Protein AF-A0A0A3HUN1-F1 (afdb_monomer_lite)

Structure (mmCIF, N/CA/C/O backbone):
data_AF-A0A0A3HUN1-F1
#
_entry.id   AF-A0A0A3HUN1-F1
#
loop_
_atom_site.group_PDB
_atom_site.id
_atom_site.type_symbol
_atom_site.label_atom_id
_atom_site.label_alt_id
_atom_site.label_comp_id
_atom_site.label_asym_id
_atom_site.label_entity_id
_atom_site.label_seq_id
_atom_site.pdbx_PDB_ins_code
_atom_site.Cartn_x
_atom_site.Cartn_y
_atom_site.Cartn_z
_atom_site.occupancy
_atom_site.B_iso_or_equiv
_atom_site.auth_seq_id
_atom_site.auth_comp_id
_atom_site.auth_asym_id
_atom_site.auth_atom_id
_atom_site.pdbx_PDB_model_num
ATOM 1 N N . MET A 1 1 ? 14.852 -4.490 -24.283 1.00 62.50 1 MET A N 1
ATOM 2 C CA . MET A 1 1 ? 15.989 -4.836 -23.402 1.00 62.50 1 MET A CA 1
ATOM 3 C C . MET A 1 1 ? 15.430 -5.655 -22.244 1.00 62.50 1 MET A C 1
ATOM 5 O O . MET A 1 1 ? 14.560 -5.152 -21.549 1.00 62.50 1 MET A O 1
ATOM 9 N N . TYR A 1 2 ? 15.826 -6.922 -22.107 1.00 84.00 2 TYR A N 1
ATOM 10 C CA . TYR A 1 2 ? 15.389 -7.807 -21.017 1.00 84.00 2 TYR A CA 1
ATOM 11 C C . TYR A 1 2 ? 16.355 -7.662 -19.837 1.00 84.00 2 TYR A C 1
ATOM 13 O O . TYR A 1 2 ? 17.568 -7.699 -20.045 1.00 84.00 2 TYR A O 1
ATOM 21 N N . ARG A 1 3 ? 15.830 -7.485 -18.619 1.00 91.69 3 ARG A N 1
ATOM 22 C CA . ARG A 1 3 ? 16.623 -7.478 -17.385 1.00 91.69 3 ARG A CA 1
ATOM 23 C C . ARG A 1 3 ? 16.086 -8.572 -16.450 1.00 91.69 3 ARG A C 1
ATOM 25 O O . ARG A 1 3 ? 14.896 -8.541 -16.141 1.00 91.69 3 ARG A O 1
ATOM 32 N N . PRO A 1 4 ? 16.923 -9.527 -16.015 1.00 94.75 4 PRO A N 1
ATOM 33 C CA . PRO A 1 4 ? 16.558 -10.507 -14.996 1.00 94.75 4 PRO A CA 1
ATOM 34 C C . PRO A 1 4 ? 16.024 -9.857 -13.711 1.00 94.75 4 PRO A C 1
ATOM 36 O O . PRO A 1 4 ? 16.536 -8.823 -13.281 1.00 94.75 4 PRO A O 1
ATOM 39 N N . PHE A 1 5 ? 15.027 -10.483 -13.076 1.00 93.94 5 PHE A N 1
ATOM 40 C CA . PHE A 1 5 ? 14.385 -9.968 -11.858 1.00 93.94 5 PHE A CA 1
ATOM 41 C C . PHE A 1 5 ? 15.379 -9.733 -10.712 1.00 93.94 5 PHE A C 1
ATOM 43 O O . PHE A 1 5 ? 15.319 -8.716 -10.033 1.00 93.94 5 PHE A O 1
ATOM 50 N N . ASN A 1 6 ? 16.344 -10.635 -10.539 1.00 94.88 6 ASN A N 1
ATOM 51 C CA . ASN A 1 6 ? 17.375 -10.540 -9.505 1.00 94.88 6 ASN A CA 1
ATOM 52 C C . ASN A 1 6 ? 18.376 -9.387 -9.711 1.00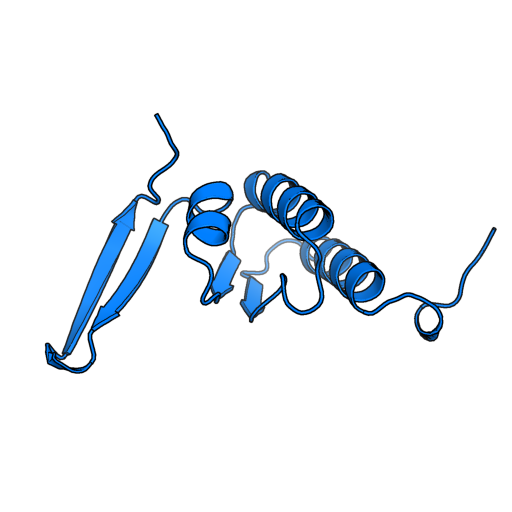 94.88 6 ASN A C 1
ATOM 54 O O . ASN A 1 6 ? 19.152 -9.104 -8.806 1.00 94.88 6 ASN A O 1
ATOM 58 N N . LEU A 1 7 ? 18.378 -8.737 -10.881 1.00 95.88 7 LEU A N 1
ATOM 59 C CA . LEU A 1 7 ? 19.192 -7.548 -11.155 1.00 95.88 7 LEU A CA 1
ATOM 60 C C . LEU A 1 7 ? 18.412 -6.240 -10.969 1.00 95.88 7 LEU A C 1
ATOM 62 O O . LEU A 1 7 ? 18.961 -5.160 -11.186 1.00 95.88 7 LEU A O 1
ATOM 66 N N . LEU A 1 8 ? 17.128 -6.319 -10.622 1.00 93.75 8 LEU A N 1
ATOM 67 C CA . LEU A 1 8 ? 16.331 -5.159 -10.249 1.00 93.75 8 LEU A CA 1
ATOM 68 C C . LEU A 1 8 ? 16.698 -4.714 -8.832 1.00 93.75 8 LEU A C 1
ATOM 70 O O . LEU A 1 8 ? 16.958 -5.543 -7.959 1.00 93.75 8 LEU A O 1
ATOM 74 N N . SER A 1 9 ? 16.661 -3.407 -8.590 1.00 92.69 9 SER A N 1
ATOM 75 C CA . SER A 1 9 ? 16.680 -2.857 -7.234 1.00 92.69 9 SER A CA 1
ATOM 76 C C . SER A 1 9 ? 15.491 -3.376 -6.419 1.00 92.69 9 SER A C 1
ATOM 78 O O . SER A 1 9 ? 14.440 -3.690 -6.981 1.00 92.69 9 SER A O 1
ATOM 80 N N . ASN A 1 10 ? 15.606 -3.403 -5.089 1.00 90.38 10 ASN A N 1
ATOM 81 C CA . ASN A 1 10 ? 14.511 -3.853 -4.218 1.00 90.38 10 ASN A CA 1
ATOM 82 C C . ASN A 1 10 ? 13.205 -3.092 -4.499 1.00 90.38 10 ASN A C 1
ATOM 84 O O . ASN A 1 10 ? 12.140 -3.694 -4.552 1.00 90.38 10 ASN A O 1
ATOM 88 N N . GLY A 1 11 ? 13.281 -1.786 -4.775 1.00 91.81 11 GLY A N 1
ATOM 89 C CA . GLY A 1 11 ? 12.100 -1.000 -5.120 1.00 91.81 11 GLY A CA 1
ATOM 90 C C . GLY A 1 11 ? 11.474 -1.348 -6.474 1.00 91.81 11 GLY A C 1
ATOM 91 O O . GLY A 1 11 ? 10.251 -1.356 -6.618 1.00 91.81 11 GLY A O 1
ATOM 92 N N . GLU A 1 12 ? 12.287 -1.665 -7.484 1.00 93.31 12 GLU A N 1
ATOM 93 C CA . GLU A 1 12 ? 11.789 -2.191 -8.761 1.00 93.31 12 GLU A CA 1
ATOM 94 C C . GLU A 1 12 ? 11.153 -3.575 -8.578 1.00 93.31 12 GLU A C 1
ATOM 96 O O . GLU A 1 12 ? 10.064 -3.809 -9.104 1.00 93.31 12 GLU A O 1
ATOM 101 N N . GLN A 1 13 ? 11.782 -4.459 -7.796 1.00 94.19 13 GLN A N 1
ATOM 102 C CA . GLN A 1 13 ? 11.241 -5.781 -7.471 1.00 94.19 13 GLN A CA 1
ATOM 103 C C . GLN A 1 13 ? 9.871 -5.664 -6.796 1.00 94.19 13 GLN A C 1
ATOM 105 O O . GLN A 1 13 ? 8.920 -6.301 -7.245 1.00 94.19 13 GLN A O 1
ATOM 110 N N . THR A 1 14 ? 9.731 -4.793 -5.793 1.00 92.38 14 THR A N 1
ATOM 111 C CA . THR A 1 14 ? 8.457 -4.565 -5.099 1.00 92.38 14 THR A CA 1
ATOM 112 C C . THR A 1 14 ? 7.355 -4.105 -6.050 1.00 92.38 14 THR A C 1
ATOM 114 O O . THR A 1 14 ? 6.245 -4.631 -6.003 1.00 92.38 14 THR A O 1
ATOM 117 N N . LYS A 1 15 ? 7.648 -3.182 -6.976 1.00 92.88 15 LYS A N 1
ATOM 118 C CA . LYS A 1 15 ? 6.668 -2.738 -7.984 1.00 92.88 15 LYS A CA 1
ATOM 119 C C . LYS A 1 15 ? 6.228 -3.874 -8.911 1.00 92.88 15 LYS A C 1
ATOM 121 O O . LYS A 1 15 ? 5.040 -3.987 -9.206 1.00 92.88 15 LYS A O 1
ATOM 126 N N . VAL A 1 16 ? 7.160 -4.719 -9.355 1.00 94.25 16 VAL A N 1
ATOM 127 C CA . VAL A 1 16 ? 6.849 -5.882 -10.205 1.00 94.25 16 VAL A CA 1
ATOM 128 C C . VAL A 1 16 ? 5.994 -6.901 -9.449 1.00 94.25 16 VAL A C 1
ATOM 130 O O . VAL A 1 16 ? 4.998 -7.377 -9.990 1.00 94.25 16 VAL A O 1
ATOM 133 N N . LEU A 1 17 ? 6.332 -7.197 -8.192 1.00 92.50 17 LEU A N 1
ATOM 134 C CA . LEU A 1 17 ? 5.569 -8.122 -7.352 1.00 92.50 17 LEU A CA 1
ATOM 135 C C . LEU A 1 17 ? 4.161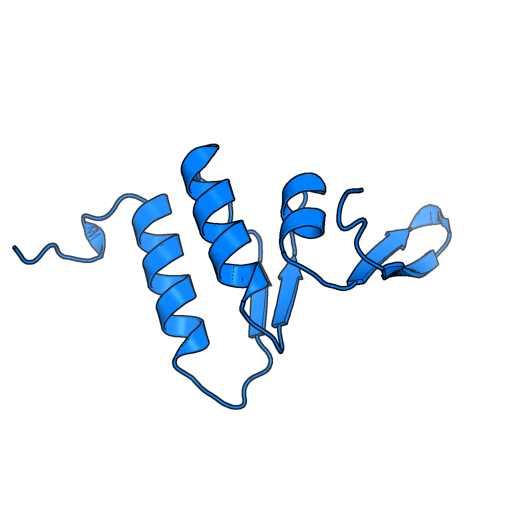 -7.593 -7.055 1.00 92.50 17 LEU A C 1
ATOM 137 O O . LEU A 1 17 ? 3.197 -8.341 -7.181 1.00 92.50 17 LEU A O 1
ATOM 141 N N . LEU A 1 18 ? 4.015 -6.300 -6.749 1.00 93.06 18 LEU A N 1
ATOM 142 C CA . LEU A 1 18 ? 2.705 -5.660 -6.600 1.00 93.06 18 LEU A CA 1
ATOM 143 C C . LEU A 1 18 ? 1.875 -5.772 -7.878 1.00 93.06 18 LEU A C 1
ATOM 145 O O . LEU A 1 18 ? 0.697 -6.109 -7.812 1.00 93.06 18 LEU A O 1
ATOM 149 N N . ALA A 1 19 ? 2.468 -5.513 -9.045 1.00 93.06 19 ALA A N 1
ATOM 150 C CA . ALA A 1 19 ? 1.767 -5.682 -10.312 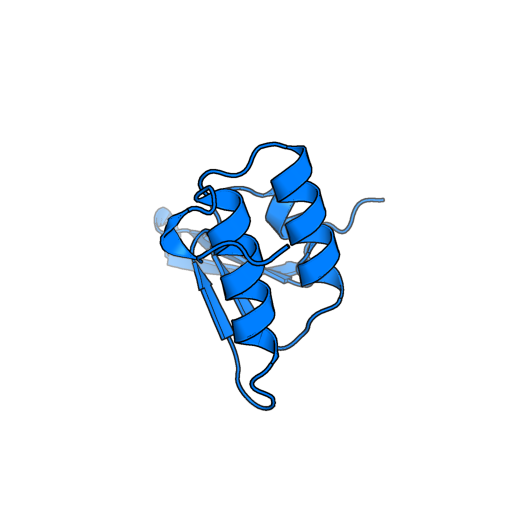1.00 93.06 19 ALA A CA 1
ATOM 151 C C . ALA A 1 19 ? 1.277 -7.128 -10.486 1.00 93.06 19 ALA A C 1
ATOM 153 O O . ALA A 1 19 ? 0.106 -7.328 -10.801 1.00 93.06 19 ALA A O 1
ATOM 154 N N . ALA A 1 20 ? 2.137 -8.111 -10.202 1.00 92.75 20 ALA A N 1
ATOM 155 C CA . ALA A 1 20 ? 1.815 -9.531 -10.295 1.00 92.75 20 ALA A CA 1
ATOM 156 C C . ALA A 1 20 ? 0.703 -9.970 -9.325 1.00 92.75 20 ALA A C 1
ATOM 158 O O . ALA A 1 20 ? -0.177 -10.727 -9.727 1.00 92.75 20 ALA A O 1
ATOM 159 N N . LEU A 1 21 ? 0.692 -9.466 -8.084 1.00 92.06 21 LEU A N 1
ATOM 160 C CA . LEU A 1 21 ? -0.339 -9.791 -7.088 1.00 92.06 21 LEU A CA 1
ATOM 161 C C . LEU A 1 21 ? -1.753 -9.458 -7.584 1.00 92.06 21 LEU A C 1
ATOM 163 O O . LEU A 1 21 ? -2.677 -10.238 -7.379 1.00 92.06 21 LEU A O 1
ATOM 167 N N . PHE A 1 22 ? -1.917 -8.333 -8.282 1.00 92.12 22 PHE A N 1
ATOM 168 C CA . PHE A 1 22 ? -3.214 -7.901 -8.814 1.00 92.12 22 PHE A CA 1
ATOM 169 C C . PHE A 1 22 ? -3.586 -8.530 -10.166 1.00 92.12 22 PHE A C 1
ATOM 171 O O . PHE A 1 22 ? -4.647 -8.202 -10.692 1.00 92.12 22 PHE A O 1
ATOM 178 N N . LEU A 1 23 ? -2.747 -9.401 -10.744 1.00 91.31 23 LEU A N 1
ATOM 179 C CA . LEU A 1 23 ? -3.123 -10.184 -11.931 1.00 91.31 23 LEU A CA 1
ATOM 180 C C . LEU A 1 23 ? -4.043 -11.356 -11.576 1.00 91.31 23 LEU A C 1
ATOM 182 O O . LEU A 1 23 ? -4.751 -11.855 -12.446 1.00 91.31 23 LEU A O 1
ATOM 186 N N . ASN A 1 24 ? -4.021 -11.809 -10.320 1.00 84.06 24 ASN A N 1
ATOM 187 C CA . ASN A 1 24 ? -4.871 -12.897 -9.863 1.00 84.06 24 ASN A CA 1
ATOM 188 C C . ASN A 1 24 ? -6.217 -12.345 -9.376 1.00 84.06 24 ASN A C 1
ATOM 190 O O . ASN A 1 24 ? -6.332 -11.832 -8.260 1.00 84.06 24 ASN A O 1
ATOM 194 N N . GLU A 1 25 ? -7.230 -12.413 -10.234 1.00 80.62 25 GLU A N 1
ATOM 195 C CA . GLU A 1 25 ? -8.571 -11.926 -9.919 1.00 80.62 25 GLU A CA 1
ATOM 196 C C . GLU A 1 25 ? -9.269 -12.794 -8.855 1.00 80.62 25 GLU A C 1
ATOM 198 O O . GLU A 1 25 ? -8.991 -13.980 -8.691 1.00 80.62 25 GLU A O 1
ATOM 203 N N . GLY A 1 26 ? -10.203 -12.193 -8.110 1.00 80.69 26 GLY A N 1
ATOM 204 C CA . GLY A 1 26 ? -11.038 -12.905 -7.133 1.00 80.69 26 GLY A CA 1
ATOM 205 C C . GLY A 1 26 ? -10.380 -13.196 -5.779 1.00 80.69 26 GLY A C 1
ATOM 206 O O . GLY A 1 26 ? -11.003 -13.838 -4.935 1.00 80.69 26 GLY A O 1
ATOM 207 N N . GLN A 1 27 ? -9.157 -12.717 -5.538 1.00 86.69 27 GLN A N 1
ATOM 208 C CA . GLN A 1 27 ? -8.496 -12.824 -4.236 1.00 86.69 27 GLN A CA 1
ATOM 209 C C . GLN A 1 27 ? -8.589 -11.529 -3.433 1.00 86.69 27 GLN A C 1
ATOM 211 O O . GLN A 1 27 ? -8.637 -10.432 -3.985 1.00 86.69 27 GLN A O 1
ATOM 216 N N . PHE A 1 28 ? -8.587 -11.675 -2.109 1.00 91.12 28 PHE A N 1
ATOM 217 C CA . PHE A 1 28 ? -8.488 -10.556 -1.184 1.00 91.12 28 PHE A CA 1
ATOM 218 C C . PHE A 1 28 ? -7.058 -10.485 -0.648 1.00 91.12 28 PHE A C 1
ATOM 220 O O . PHE A 1 28 ? -6.634 -11.342 0.129 1.00 91.12 28 PHE A O 1
ATOM 227 N N . LEU A 1 29 ? -6.289 -9.513 -1.134 1.00 94.56 29 LEU A N 1
ATOM 228 C CA . LEU A 1 29 ? -4.843 -9.470 -0.923 1.00 94.56 29 LEU A CA 1
ATOM 229 C C . LEU A 1 29 ? -4.494 -8.912 0.457 1.00 94.56 29 LEU A C 1
ATOM 231 O O . LEU A 1 29 ? -5.102 -7.949 0.915 1.00 94.56 29 LEU A O 1
ATOM 235 N N . LEU A 1 30 ? -3.466 -9.474 1.089 1.00 94.56 30 LEU A N 1
ATOM 236 C CA . LEU A 1 30 ? -2.830 -8.899 2.270 1.00 94.56 30 LEU A CA 1
ATOM 237 C C . LEU A 1 30 ? -1.432 -8.428 1.877 1.00 94.56 30 LEU A C 1
ATOM 239 O O . LEU A 1 30 ? -0.614 -9.229 1.430 1.00 94.56 30 LEU A O 1
ATOM 243 N N . ILE A 1 31 ? -1.179 -7.131 2.013 1.00 95.19 31 ILE A N 1
ATOM 244 C CA . ILE A 1 31 ? 0.062 -6.496 1.574 1.00 95.19 31 ILE A CA 1
ATOM 245 C C . ILE A 1 31 ? 0.756 -5.909 2.801 1.00 95.19 31 ILE A C 1
ATOM 247 O O . ILE A 1 31 ? 0.204 -5.019 3.446 1.00 95.19 31 ILE A O 1
ATOM 251 N N . ASP A 1 32 ? 1.952 -6.407 3.108 1.00 94.19 32 ASP A N 1
ATOM 252 C CA . ASP A 1 32 ? 2.738 -5.994 4.273 1.00 94.19 32 ASP A CA 1
ATOM 253 C C . ASP A 1 32 ? 3.938 -5.135 3.851 1.00 94.19 32 ASP A C 1
ATOM 255 O O . ASP A 1 32 ? 4.770 -5.572 3.056 1.00 94.19 32 ASP A O 1
ATOM 259 N N . GLU A 1 33 ? 3.986 -3.893 4.337 1.00 94.38 33 GLU A N 1
ATOM 260 C CA . GLU A 1 33 ? 5.059 -2.910 4.125 1.00 94.38 33 GLU A CA 1
ATOM 261 C C . GLU A 1 33 ? 5.565 -2.767 2.665 1.00 94.38 33 GLU A C 1
ATOM 263 O O . GLU A 1 33 ? 6.772 -2.830 2.397 1.00 94.38 33 GLU A O 1
ATOM 268 N N . PRO A 1 34 ? 4.683 -2.498 1.675 1.00 93.31 34 PRO A N 1
ATOM 269 C CA . PRO A 1 34 ? 5.062 -2.460 0.256 1.00 93.31 34 PRO A CA 1
ATOM 270 C C . PRO A 1 34 ? 5.873 -1.224 -0.147 1.00 93.31 34 PRO A C 1
ATOM 272 O O . PRO A 1 34 ? 6.320 -1.110 -1.286 1.00 93.31 34 PRO A O 1
ATOM 275 N N . THR A 1 35 ? 6.036 -0.260 0.752 1.00 92.00 35 THR A N 1
ATOM 276 C CA . THR A 1 35 ? 6.855 0.936 0.531 1.00 92.00 35 THR A CA 1
ATOM 277 C C . THR A 1 35 ? 8.261 0.807 1.088 1.00 92.00 35 THR A C 1
ATOM 279 O O . THR A 1 35 ? 9.051 1.751 0.987 1.00 92.00 35 THR A O 1
ATOM 282 N N . ASN A 1 36 ? 8.588 -0.335 1.693 1.00 88.69 36 ASN A N 1
ATOM 283 C CA . ASN A 1 36 ? 9.918 -0.552 2.221 1.00 88.69 36 ASN A CA 1
ATOM 284 C C . ASN A 1 36 ? 10.954 -0.484 1.087 1.00 88.69 36 ASN A C 1
ATOM 286 O O . ASN A 1 36 ? 10.719 -0.950 -0.028 1.00 88.69 36 ASN A O 1
ATOM 290 N N . HIS A 1 37 ? 12.098 0.136 1.369 1.00 87.19 37 HIS A N 1
ATOM 291 C CA . HIS A 1 37 ? 13.164 0.399 0.395 1.00 87.19 37 HIS A CA 1
ATOM 292 C C . HIS A 1 37 ? 12.789 1.308 -0.796 1.00 87.19 37 HIS A C 1
ATOM 294 O O . HIS A 1 37 ? 13.588 1.428 -1.726 1.00 87.19 37 HIS A O 1
ATOM 300 N N . LEU A 1 38 ? 11.621 1.966 -0.782 1.00 91.00 38 LEU A N 1
ATOM 301 C CA . LEU A 1 38 ? 11.258 2.983 -1.772 1.00 91.00 38 LEU A CA 1
ATOM 302 C C . LEU A 1 38 ? 11.654 4.385 -1.306 1.00 91.00 38 LEU A C 1
ATOM 304 O O . LEU A 1 38 ? 11.427 4.764 -0.151 1.00 91.00 38 LEU A O 1
ATOM 308 N N . ASP A 1 39 ? 12.180 5.162 -2.249 1.00 91.88 39 ASP A N 1
ATOM 309 C CA . ASP A 1 39 ? 12.294 6.611 -2.131 1.00 91.88 39 ASP A CA 1
ATOM 310 C C . ASP A 1 39 ? 10.914 7.285 -2.250 1.00 91.88 39 ASP A C 1
ATOM 312 O O . ASP A 1 39 ? 9.890 6.642 -2.497 1.00 91.88 39 ASP A O 1
ATOM 316 N N . THR A 1 40 ? 10.871 8.602 -2.049 1.00 92.00 40 THR A N 1
ATOM 317 C CA . THR A 1 40 ? 9.624 9.380 -2.055 1.00 92.00 40 THR A CA 1
ATOM 318 C C . THR A 1 40 ? 8.831 9.205 -3.351 1.00 92.00 40 THR A C 1
ATOM 320 O O . THR A 1 40 ? 7.611 9.044 -3.312 1.00 92.00 40 THR A O 1
ATOM 323 N N . GLU A 1 41 ? 9.514 9.188 -4.497 1.00 92.94 41 GLU A N 1
ATOM 324 C CA . GLU A 1 41 ? 8.857 9.034 -5.796 1.00 92.94 41 GLU A CA 1
ATOM 325 C C . GLU A 1 41 ? 8.319 7.611 -5.990 1.00 92.94 41 GLU A C 1
ATOM 327 O O . GLU A 1 41 ? 7.181 7.426 -6.422 1.00 92.94 41 GLU A O 1
ATOM 332 N N . GLY A 1 42 ? 9.080 6.588 -5.592 1.00 92.38 42 GLY A N 1
ATOM 333 C CA . GLY A 1 42 ? 8.621 5.204 -5.587 1.00 92.38 42 GLY A CA 1
ATOM 334 C C . GLY A 1 42 ? 7.376 5.006 -4.724 1.00 92.38 42 GLY A C 1
ATOM 335 O O . GLY A 1 42 ? 6.426 4.357 -5.168 1.00 92.38 42 GLY A O 1
ATOM 336 N N . ARG A 1 43 ? 7.336 5.611 -3.530 1.00 94.38 43 ARG A N 1
ATOM 337 C CA . ARG A 1 43 ? 6.154 5.579 -2.650 1.00 94.38 43 ARG A CA 1
ATOM 338 C C . ARG A 1 43 ? 4.938 6.222 -3.303 1.00 94.38 43 ARG A C 1
ATOM 340 O O . ARG A 1 43 ? 3.854 5.644 -3.250 1.00 94.38 43 ARG A O 1
ATOM 347 N N . ARG A 1 44 ? 5.118 7.374 -3.956 1.00 94.00 44 ARG A N 1
ATOM 348 C CA . ARG A 1 44 ? 4.052 8.070 -4.691 1.00 94.00 44 ARG A CA 1
ATOM 349 C C . ARG A 1 44 ? 3.485 7.194 -5.808 1.00 94.00 44 ARG A C 1
ATOM 351 O O . ARG A 1 44 ? 2.275 7.015 -5.884 1.00 94.00 44 ARG A O 1
ATOM 358 N N . ILE A 1 45 ? 4.354 6.578 -6.612 1.00 94.50 45 ILE A N 1
ATOM 359 C CA . ILE A 1 45 ? 3.952 5.665 -7.693 1.00 94.50 45 ILE A CA 1
ATOM 360 C C . ILE A 1 45 ? 3.150 4.476 -7.150 1.00 94.50 45 ILE A C 1
ATOM 362 O O . ILE A 1 45 ? 2.122 4.114 -7.724 1.00 94.50 45 ILE A O 1
ATOM 366 N N . VAL A 1 46 ? 3.602 3.860 -6.053 1.00 95.38 46 VAL A N 1
ATOM 367 C CA . VAL A 1 46 ? 2.885 2.737 -5.430 1.00 95.38 46 VAL A CA 1
ATOM 368 C C . VAL A 1 46 ? 1.539 3.184 -4.859 1.00 95.38 46 VAL A C 1
ATOM 370 O O . VAL A 1 46 ? 0.546 2.487 -5.059 1.00 95.38 46 VAL A O 1
ATOM 373 N N . SER A 1 47 ? 1.480 4.352 -4.217 1.00 95.56 47 SER A N 1
ATOM 374 C CA . SER A 1 47 ? 0.237 4.926 -3.691 1.00 95.56 47 SER A CA 1
ATOM 375 C C . SER A 1 47 ? -0.784 5.164 -4.810 1.00 95.56 47 SER A C 1
ATOM 377 O O . SER A 1 47 ? -1.899 4.641 -4.758 1.00 95.56 47 SER A O 1
ATOM 379 N N . ASP A 1 48 ? -0.371 5.828 -5.894 1.00 95.19 48 ASP A N 1
ATOM 380 C CA . ASP A 1 48 ? -1.213 6.096 -7.068 1.00 95.19 48 ASP A CA 1
ATOM 381 C C . ASP A 1 48 ? -1.707 4.810 -7.750 1.00 95.19 48 ASP A C 1
ATOM 383 O O . ASP A 1 48 ? -2.806 4.769 -8.315 1.00 95.19 48 ASP A O 1
ATOM 387 N N . TYR A 1 49 ? -0.890 3.754 -7.725 1.00 95.19 49 TYR A N 1
ATOM 388 C CA . TYR A 1 49 ? -1.262 2.444 -8.244 1.00 95.19 49 TYR A CA 1
ATOM 389 C C . TYR A 1 49 ? -2.318 1.770 -7.361 1.00 95.19 49 TYR A C 1
ATOM 391 O O . TYR A 1 49 ? -3.359 1.356 -7.877 1.00 95.19 49 TYR A O 1
ATOM 399 N N . LEU A 1 50 ? -2.082 1.693 -6.047 1.00 95.44 50 LEU A N 1
ATOM 400 C CA . LEU A 1 50 ? -2.981 1.049 -5.083 1.00 95.44 50 LEU A CA 1
ATOM 401 C C . LEU A 1 50 ? -4.325 1.771 -4.964 1.00 95.44 50 LEU A C 1
ATOM 403 O O . LEU A 1 50 ? -5.353 1.106 -4.876 1.00 95.44 50 LEU A O 1
ATOM 407 N N . LYS A 1 51 ? -4.346 3.103 -5.096 1.00 95.19 51 LYS A N 1
ATOM 408 C CA . LYS A 1 51 ? -5.573 3.917 -5.108 1.00 95.19 51 LYS A CA 1
ATOM 409 C C . LYS A 1 51 ? -6.587 3.486 -6.177 1.00 95.19 51 LYS A C 1
ATOM 411 O O . LYS A 1 51 ? -7.783 3.726 -6.045 1.00 95.19 51 LYS A O 1
ATOM 416 N N . LYS A 1 52 ? -6.119 2.856 -7.261 1.00 93.81 52 LYS A N 1
ATOM 417 C CA . LYS A 1 52 ? -6.958 2.358 -8.368 1.00 93.81 52 LYS A CA 1
ATOM 418 C C . LYS A 1 52 ? -7.388 0.903 -8.184 1.00 93.81 52 LYS A C 1
ATOM 420 O O . LYS A 1 52 ? -8.073 0.355 -9.048 1.00 93.81 52 LYS A O 1
ATOM 425 N N . LYS A 1 53 ? -6.944 0.248 -7.114 1.00 92.88 53 LYS A N 1
ATOM 426 C CA . LYS A 1 53 ? -7.230 -1.153 -6.815 1.00 92.88 53 LYS A CA 1
ATOM 427 C C . LYS A 1 53 ? -8.283 -1.258 -5.721 1.00 92.88 53 LYS A C 1
ATOM 429 O O . LYS A 1 53 ? -8.608 -0.293 -5.041 1.00 92.88 53 LYS A O 1
ATOM 434 N N . ARG A 1 54 ? -8.854 -2.450 -5.583 1.00 91.06 54 ARG A N 1
ATOM 435 C CA . ARG A 1 54 ? -9.864 -2.786 -4.574 1.00 91.06 54 ARG A CA 1
ATOM 436 C C . ARG A 1 54 ? -9.597 -4.198 -4.069 1.00 91.06 54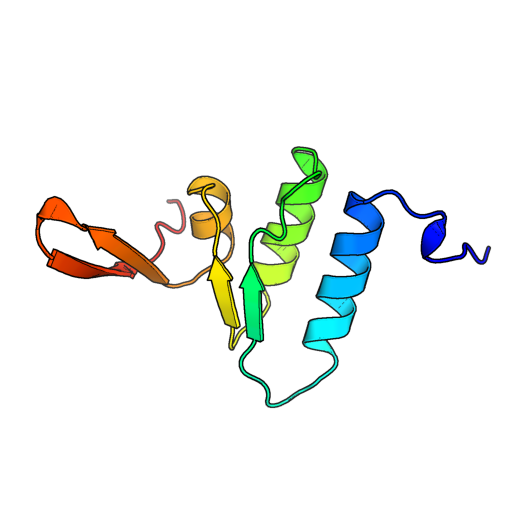 ARG A C 1
ATOM 438 O O . ARG A 1 54 ? -8.890 -4.952 -4.731 1.00 91.06 54 ARG A O 1
ATOM 445 N N . GLY A 1 55 ? -10.188 -4.553 -2.930 1.00 92.19 55 GLY A N 1
ATOM 446 C CA . GLY A 1 55 ? -10.109 -5.917 -2.403 1.00 92.19 55 GLY A CA 1
ATOM 447 C C . GLY A 1 55 ? -8.746 -6.257 -1.800 1.00 92.19 55 GLY A C 1
ATOM 448 O O . GLY A 1 55 ? -8.190 -7.310 -2.095 1.00 92.19 55 GLY A O 1
ATOM 449 N N . PHE A 1 56 ? -8.188 -5.362 -0.983 1.00 95.12 56 PHE A N 1
ATOM 450 C CA . PHE A 1 56 ? -6.936 -5.620 -0.278 1.00 95.12 56 PHE A CA 1
ATOM 451 C C . PHE A 1 56 ? -6.947 -5.027 1.137 1.00 95.12 56 PHE A C 1
ATOM 453 O O . PHE A 1 56 ? -7.649 -4.054 1.406 1.00 95.12 56 PHE A O 1
ATOM 460 N N . ILE A 1 57 ? -6.141 -5.609 2.026 1.00 95.62 57 ILE A N 1
ATOM 461 C CA . ILE A 1 57 ? -5.689 -5.007 3.281 1.00 95.62 57 ILE A CA 1
ATOM 462 C C . ILE A 1 57 ? -4.229 -4.623 3.105 1.00 95.62 57 ILE A C 1
ATOM 464 O O . ILE A 1 57 ? -3.409 -5.413 2.636 1.00 95.62 57 ILE A O 1
ATOM 468 N N . LEU A 1 58 ? -3.919 -3.405 3.522 1.00 96.38 58 LEU A N 1
ATOM 469 C CA . LEU A 1 58 ? -2.587 -2.842 3.476 1.00 96.38 58 LEU A CA 1
ATOM 470 C C . LEU A 1 58 ? -2.094 -2.576 4.897 1.00 96.38 58 LEU A C 1
ATOM 472 O O . LEU A 1 58 ? -2.777 -1.915 5.679 1.00 96.38 58 LEU A O 1
ATOM 476 N N . ILE A 1 59 ? -0.910 -3.087 5.215 1.00 95.75 59 ILE A N 1
ATOM 477 C CA . ILE A 1 59 ? -0.220 -2.852 6.480 1.00 95.75 59 ILE A CA 1
ATOM 478 C C . ILE A 1 59 ? 0.952 -1.918 6.195 1.00 95.75 59 ILE A C 1
ATOM 480 O O . ILE A 1 59 ? 1.798 -2.200 5.346 1.00 95.75 59 ILE A O 1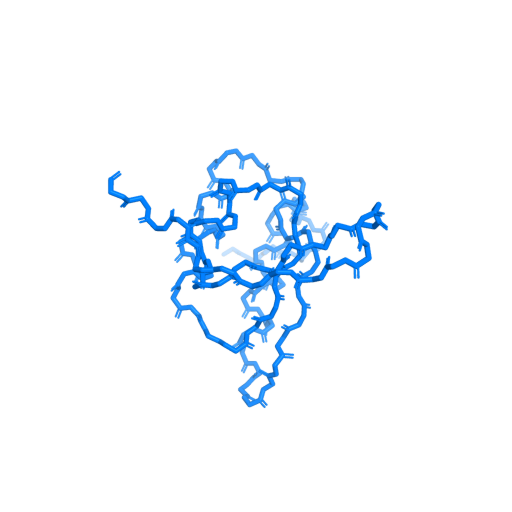
ATOM 484 N N . SER A 1 60 ? 0.978 -0.780 6.885 1.00 94.19 60 SER A N 1
ATOM 485 C CA . SER A 1 60 ? 2.114 0.133 6.861 1.00 94.19 60 SER A CA 1
ATOM 486 C C . SER A 1 60 ? 2.184 0.960 8.140 1.00 94.19 60 SER A C 1
ATOM 488 O O . SER A 1 60 ? 1.160 1.303 8.739 1.00 94.19 60 SER A O 1
ATOM 490 N N . HIS A 1 61 ? 3.396 1.335 8.528 1.00 91.12 61 HIS A N 1
ATOM 491 C CA . HIS A 1 61 ? 3.642 2.351 9.544 1.00 91.12 61 HIS A CA 1
ATOM 492 C C . HIS A 1 61 ? 3.538 3.802 9.022 1.00 91.12 61 HIS A C 1
ATOM 494 O O . HIS A 1 61 ? 3.501 4.732 9.832 1.00 91.12 61 HIS A O 1
ATOM 500 N N . ASP A 1 62 ? 3.467 4.022 7.703 1.00 92.31 62 ASP A N 1
ATOM 501 C CA . ASP A 1 62 ? 3.389 5.351 7.080 1.00 92.31 62 ASP A CA 1
ATOM 502 C C . ASP A 1 62 ? 1.928 5.786 6.860 1.00 92.31 62 ASP A C 1
ATOM 504 O O . ASP A 1 62 ? 1.245 5.326 5.944 1.00 92.31 62 ASP A O 1
ATOM 508 N N . ARG A 1 63 ? 1.437 6.700 7.705 1.00 89.06 63 ARG A N 1
ATOM 509 C CA . ARG A 1 63 ? 0.048 7.185 7.636 1.00 89.06 63 ARG A CA 1
ATOM 510 C C . ARG A 1 63 ? -0.256 7.965 6.362 1.00 89.06 63 ARG A C 1
ATOM 512 O O . ARG A 1 63 ? -1.312 7.754 5.785 1.00 89.06 63 ARG A O 1
ATOM 519 N N . ASN A 1 64 ? 0.671 8.804 5.901 1.00 90.31 64 ASN A N 1
ATOM 520 C CA . ASN A 1 64 ? 0.460 9.612 4.697 1.00 90.31 64 ASN A CA 1
ATOM 521 C C . ASN A 1 64 ? 0.331 8.717 3.461 1.00 90.31 64 ASN A C 1
ATOM 523 O O . ASN A 1 64 ? -0.456 8.990 2.557 1.00 90.31 64 ASN A O 1
ATOM 527 N N . PHE A 1 65 ? 1.103 7.629 3.428 1.00 93.31 65 PHE A N 1
ATOM 528 C CA . PHE A 1 65 ? 0.977 6.619 2.389 1.00 93.31 65 PHE A CA 1
ATOM 529 C C . PHE A 1 65 ? -0.381 5.908 2.440 1.00 93.31 65 PHE A C 1
ATOM 531 O O . PHE A 1 65 ? -1.039 5.815 1.402 1.00 93.31 65 PHE A O 1
ATOM 538 N N . LEU A 1 66 ? -0.815 5.457 3.626 1.00 94.62 66 LEU A N 1
ATOM 539 C CA . LEU A 1 66 ? -2.126 4.825 3.810 1.00 94.62 66 LEU A CA 1
ATOM 540 C C . LEU A 1 66 ? -3.257 5.760 3.363 1.00 94.62 66 LEU A C 1
ATOM 542 O O . LEU A 1 66 ? -4.034 5.385 2.488 1.00 94.62 66 LEU A O 1
ATOM 546 N N . ASP A 1 67 ? -3.292 6.989 3.881 1.00 92.94 67 ASP A N 1
ATOM 547 C CA . ASP A 1 67 ? -4.311 7.994 3.549 1.00 92.94 67 ASP A CA 1
ATOM 548 C C . ASP A 1 67 ? -4.375 8.302 2.043 1.00 92.94 67 ASP A C 1
ATOM 550 O O . ASP A 1 67 ? -5.434 8.634 1.515 1.00 92.94 67 ASP A O 1
ATOM 554 N N . GLY A 1 68 ? -3.261 8.153 1.321 1.00 92.75 68 GLY A N 1
ATOM 555 C CA . GLY A 1 68 ? -3.208 8.373 -0.122 1.00 92.75 68 GLY A CA 1
ATOM 556 C C . GLY A 1 68 ? -3.841 7.267 -0.977 1.00 92.75 68 GLY A C 1
ATOM 557 O O . GLY A 1 68 ? -4.189 7.539 -2.131 1.00 92.75 68 GLY A O 1
ATOM 558 N N . CYS A 1 69 ? -3.988 6.041 -0.456 1.00 95.06 69 CYS A N 1
ATOM 559 C CA . CYS A 1 69 ? -4.318 4.872 -1.283 1.00 95.06 69 CYS A CA 1
ATOM 560 C C . CYS A 1 69 ? -5.356 3.886 -0.726 1.00 95.06 69 CYS A C 1
ATOM 562 O O . CYS A 1 69 ? -5.725 2.962 -1.455 1.00 95.06 69 CYS A O 1
ATOM 564 N N . VAL A 1 70 ? -5.852 4.065 0.503 1.00 95.81 70 VAL A N 1
ATOM 565 C CA . VAL A 1 70 ? -6.916 3.224 1.085 1.00 95.81 70 VAL A CA 1
ATOM 566 C C . VAL A 1 70 ? -8.198 4.021 1.327 1.00 95.81 70 VAL A C 1
ATOM 568 O O . VAL A 1 70 ? -8.191 5.248 1.341 1.00 95.81 70 VAL A O 1
ATOM 571 N N . ASP A 1 71 ? -9.322 3.328 1.504 1.00 94.88 71 ASP A N 1
ATOM 572 C CA . ASP A 1 71 ? -10.614 3.956 1.806 1.00 94.88 71 ASP A CA 1
ATOM 573 C C . ASP A 1 71 ? -10.912 4.015 3.316 1.00 94.88 71 ASP A C 1
ATOM 575 O O . ASP A 1 71 ? -11.547 4.959 3.787 1.00 94.88 71 ASP A O 1
ATOM 579 N N . HIS A 1 72 ? -10.406 3.052 4.089 1.00 94.75 72 HIS A N 1
ATOM 580 C CA . HIS A 1 72 ? -10.579 2.957 5.535 1.00 94.75 72 HIS A CA 1
ATOM 581 C C . HIS A 1 72 ? -9.276 2.566 6.227 1.00 94.75 72 HIS A C 1
ATOM 583 O O . HIS A 1 72 ? -8.488 1.769 5.719 1.00 94.75 72 HIS A O 1
ATOM 589 N N . ILE A 1 73 ? -9.094 3.076 7.443 1.00 94.50 73 ILE A N 1
ATOM 590 C CA . ILE A 1 73 ? -7.966 2.764 8.313 1.00 94.50 73 ILE A CA 1
ATOM 591 C C . ILE A 1 73 ? -8.461 2.019 9.550 1.00 94.50 73 ILE A C 1
ATOM 593 O O . ILE A 1 73 ? -9.329 2.483 10.297 1.00 94.50 73 ILE A O 1
ATOM 597 N N . LEU A 1 74 ? -7.844 0.862 9.786 1.00 94.25 74 LEU A N 1
ATOM 598 C CA . LEU A 1 74 ? -7.988 0.068 10.998 1.00 94.25 74 LEU A CA 1
ATOM 599 C C . LEU A 1 74 ? -6.892 0.463 11.999 1.00 94.25 74 LEU A C 1
ATOM 601 O O . LEU A 1 74 ? -5.724 0.127 11.821 1.00 94.25 74 LEU A O 1
ATOM 605 N N . SER A 1 75 ? -7.261 1.152 13.078 1.00 90.81 75 SER A N 1
ATOM 606 C CA . SER A 1 75 ? -6.346 1.516 14.165 1.00 90.81 75 SER A CA 1
ATOM 607 C C . SER A 1 75 ? -6.527 0.588 15.362 1.00 90.81 75 SER A C 1
ATOM 609 O O . SER A 1 75 ? -7.636 0.426 15.878 1.00 90.81 75 SER A O 1
ATOM 611 N N . ILE A 1 76 ? -5.430 -0.013 15.828 1.00 90.06 76 ILE A N 1
ATOM 612 C CA . ILE A 1 76 ? -5.423 -0.940 16.964 1.00 90.06 76 ILE A CA 1
ATOM 613 C C . ILE A 1 76 ? -4.750 -0.262 18.159 1.00 90.06 76 ILE A C 1
ATOM 615 O O . ILE A 1 76 ? -3.541 -0.032 18.166 1.00 90.06 76 ILE A O 1
ATOM 619 N N . ASN A 1 77 ? -5.523 0.016 19.210 1.00 88.19 77 ASN A N 1
ATOM 620 C CA . ASN A 1 77 ? -5.007 0.565 20.459 1.00 88.19 77 ASN A CA 1
ATOM 621 C C . ASN A 1 77 ? -4.906 -0.535 21.524 1.00 88.19 77 ASN A C 1
ATOM 623 O O . ASN A 1 77 ? -5.901 -0.907 22.151 1.00 88.19 77 ASN A O 1
ATOM 627 N N . ARG A 1 78 ? -3.683 -1.025 21.767 1.00 88.19 78 ARG A N 1
ATOM 628 C CA . ARG A 1 78 ? -3.422 -2.086 22.758 1.00 88.19 78 ARG A CA 1
ATOM 629 C C . ARG A 1 78 ? -3.730 -1.663 24.196 1.00 88.19 78 ARG A C 1
ATOM 631 O O . ARG A 1 78 ? -4.242 -2.478 24.954 1.00 88.19 78 ARG A O 1
ATOM 638 N N . ALA A 1 79 ? -3.472 -0.406 24.561 1.00 89.12 79 ALA A N 1
ATOM 639 C CA . ALA A 1 79 ? -3.703 0.085 25.921 1.00 89.12 79 ALA A CA 1
ATOM 640 C C . ALA A 1 79 ? -5.197 0.114 26.273 1.00 89.12 79 ALA A C 1
ATOM 642 O O . ALA A 1 79 ? -5.587 -0.262 27.374 1.00 89.12 79 ALA A O 1
ATOM 643 N N . LYS A 1 80 ? -6.040 0.512 25.316 1.00 85.50 80 LYS A N 1
ATOM 644 C CA . LYS A 1 80 ? -7.498 0.546 25.491 1.00 85.50 80 LYS A CA 1
ATOM 645 C C . LYS A 1 80 ? -8.180 -0.778 25.120 1.00 85.50 80 LYS A C 1
ATOM 647 O O . LYS A 1 80 ? -9.364 -0.922 25.391 1.00 85.50 80 LYS A O 1
ATOM 652 N N . LYS A 1 81 ? -7.455 -1.734 24.518 1.00 87.81 81 LYS A N 1
ATOM 653 C CA . LYS A 1 81 ? -7.996 -2.970 23.911 1.00 87.81 81 LYS A CA 1
ATOM 654 C C . LYS A 1 81 ? -9.129 -2.687 22.914 1.00 87.81 81 LYS A C 1
ATOM 656 O O . LYS A 1 81 ? -10.112 -3.417 22.857 1.00 87.81 81 LYS A O 1
ATOM 661 N N . VAL A 1 82 ? -8.988 -1.611 22.138 1.00 89.00 82 VAL A N 1
ATOM 662 C CA . VAL A 1 82 ? -9.995 -1.177 21.160 1.00 89.00 82 VAL A CA 1
ATOM 663 C C . VAL A 1 82 ? -9.419 -1.247 19.754 1.00 89.00 82 VAL A C 1
ATOM 665 O O . VAL A 1 82 ? -8.265 -0.879 19.522 1.00 89.00 82 VAL A O 1
ATOM 668 N N . VAL A 1 83 ? -10.262 -1.678 18.822 1.00 91.62 83 VAL A N 1
ATOM 669 C CA . VAL A 1 83 ? -10.048 -1.577 17.381 1.00 91.62 83 VAL A CA 1
ATOM 670 C C . VAL A 1 83 ? -11.021 -0.531 16.843 1.00 91.62 83 VAL A C 1
ATOM 672 O O . VAL A 1 83 ? -12.217 -0.607 17.116 1.00 91.62 83 VAL A O 1
ATOM 675 N N . GLN A 1 84 ? -10.509 0.466 16.126 1.00 91.88 84 GLN A N 1
ATOM 676 C CA . GLN A 1 84 ? -11.307 1.543 15.541 1.00 91.88 84 GLN A CA 1
ATOM 677 C C . GLN A 1 84 ? -11.145 1.533 14.027 1.00 91.88 84 GLN A C 1
ATOM 679 O O . GLN A 1 84 ? -10.022 1.545 13.528 1.00 91.88 84 GLN A O 1
ATOM 684 N N . ILE A 1 85 ? -12.266 1.554 13.312 1.00 92.94 85 ILE A N 1
ATOM 685 C CA . ILE A 1 85 ? -12.300 1.731 11.861 1.00 92.94 85 ILE A CA 1
ATOM 686 C C . ILE A 1 85 ? -12.782 3.149 11.599 1.00 92.94 85 ILE A C 1
ATOM 688 O O . ILE A 1 85 ? -13.811 3.562 12.133 1.00 92.94 85 ILE A O 1
ATOM 692 N N . HIS A 1 86 ? -12.029 3.894 10.805 1.00 92.19 86 HIS A N 1
ATOM 693 C CA . HIS A 1 86 ? -12.399 5.231 10.361 1.00 92.19 86 HIS A CA 1
ATOM 694 C C . HIS A 1 86 ? -12.074 5.379 8.873 1.00 92.19 86 HIS A C 1
ATOM 696 O O . HIS A 1 86 ? -11.184 4.679 8.387 1.00 92.19 86 HIS A O 1
ATOM 702 N N . PRO A 1 87 ? -12.782 6.249 8.135 1.00 92.38 87 PRO A N 1
ATOM 703 C CA . PRO A 1 87 ? -12.401 6.580 6.768 1.00 92.38 87 PRO A CA 1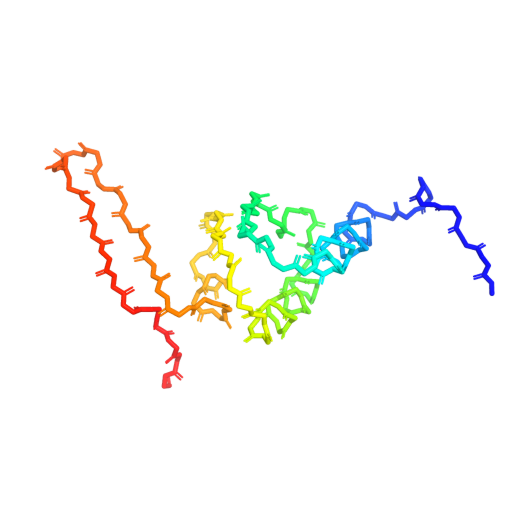
ATOM 704 C C . PRO A 1 87 ? -10.964 7.106 6.730 1.00 92.38 87 PRO A C 1
ATOM 706 O O . PRO A 1 87 ? -10.557 7.845 7.633 1.00 92.38 87 PRO A O 1
ATOM 709 N N . ALA A 1 88 ? -10.215 6.735 5.694 1.00 89.44 88 ALA A N 1
ATOM 710 C CA . ALA A 1 88 ? -8.938 7.372 5.404 1.00 89.44 88 ALA A CA 1
ATOM 711 C C . ALA A 1 88 ? -9.166 8.872 5.191 1.00 89.44 88 ALA A C 1
ATOM 713 O O . ALA A 1 88 ? -10.176 9.276 4.598 1.00 89.44 88 ALA A O 1
ATOM 714 N N . GLN A 1 89 ? -8.248 9.703 5.682 1.00 78.56 89 GLN A N 1
ATOM 715 C CA . GLN A 1 89 ? -8.320 11.143 5.473 1.00 78.56 89 GLN A CA 1
ATOM 716 C C . GLN A 1 89 ? -7.869 11.434 4.042 1.00 78.56 89 GLN A C 1
ATOM 718 O O . GLN A 1 89 ? -6.756 11.886 3.795 1.00 78.56 89 GLN A O 1
ATOM 723 N N . ASN A 1 90 ? -8.739 11.139 3.075 1.00 59.25 90 ASN A N 1
ATOM 724 C CA . ASN A 1 90 ? -8.568 11.591 1.703 1.00 59.25 90 ASN A CA 1
ATOM 725 C C . ASN A 1 90 ? -8.568 13.120 1.741 1.00 59.25 90 ASN A C 1
ATOM 727 O O . ASN A 1 90 ? -9.625 13.719 1.934 1.00 59.25 90 ASN A O 1
ATOM 731 N N . GLY A 1 91 ? -7.375 13.712 1.643 1.00 49.47 91 GLY A N 1
ATOM 732 C CA . GLY A 1 91 ? -7.154 15.146 1.791 1.00 49.47 91 GLY A CA 1
ATOM 733 C C . GLY A 1 91 ? -8.215 15.985 1.078 1.00 49.47 91 GLY A C 1
ATOM 734 O O . GLY A 1 91 ? -8.439 15.822 -0.124 1.00 49.47 91 GLY A O 1
ATOM 735 N N . LEU A 1 92 ? -8.857 16.864 1.851 1.00 37.34 92 LEU A N 1
ATOM 736 C CA . LEU A 1 92 ? -9.231 18.192 1.371 1.00 37.34 92 LEU A CA 1
ATOM 737 C C . LEU A 1 92 ? -7.963 19.046 1.303 1.00 37.34 92 LEU A C 1
ATOM 739 O O . LEU A 1 92 ? -7.136 18.918 2.236 1.00 37.34 92 LEU A O 1
#

Foldseek 3Di:
DDDDLVPDDPLVNLVVVVVVVVVDPPAQEEAEASCPPPDPVSLVVVLVVLLPDDRYDYDDPDLVSCLSRDQWDWDQDPVVRDIDIDGRCVDD

pLDDT: mean 90.31, std 9.05, range [37.34, 96.38]

Sequence (92 aa):
MYRPFNLLSNGEQTKVLLAALFLNEGQFLLIDEPTNHLDTEGRRIVSDYLKKKRGFILISHDRNFLDGCVDHILSINRAKKVVQIHPAQNGL

Radius of gyration: 14.82 Å; chains: 1; bounding box: 32×31×49 Å

Secondary structure (DSSP, 8-state):
----GGGS-HHHHHHHHHHHHTTSTT--EEEE-TTTT--HHHHHHHHHHHTT--SEEEE-S-HHHHHHH-SEEEEEETTTTEEEEEE-----

Organism: NCBI:txid1384057

InterPro domains:
  IPR003439 ABC transporter-like, ATP-binding domain [PF00005] (6-36)
  IPR027417 P-loop containing nucleoside triphosphate hydrolase [G3DSA:3.40.50.300] (1-90)
  IPR027417 P-loop containing nucleoside triphosphate hydrolase [SSF52540] (2-82)
  IPR051309 ABC transporter ABCF subfamily ATPase [PTHR42855] (3-80)